Protein AF-A0A7C1U153-F1 (afdb_monomer)

Solvent-accessible surface area (backbone atoms only — not comparable to full-atom values): 8195 Å² total; per-residue (Å²): 110,69,76,60,52,73,73,44,54,73,38,51,40,50,39,21,52,54,48,23,50,50,40,73,65,70,60,62,90,75,70,85,56,104,52,60,76,71,58,38,55,53,54,46,18,58,46,43,20,58,25,22,72,72,34,88,41,57,64,52,23,51,57,44,38,35,61,76,68,68,50,75,83,73,58,75,91,45,50,67,63,52,55,54,60,59,65,49,75,62,40,65,56,20,32,48,45,30,39,74,40,20,63,60,37,46,51,53,14,48,54,56,50,56,69,72,46,77,79,72,72,85,76,80,83,75,85,83,79,88,73,87,71,89,76,91,90,134

Radius of gyration: 20.56 Å; Cα contacts (8 Å, |Δi|>4): 109; chains: 1; bounding box: 73×26×50 Å

pLDDT: mean 81.76, std 20.14, range [37.75, 98.5]

Structure (mmCIF, N/CA/C/O backbone):
data_AF-A0A7C1U153-F1
#
_entry.id   AF-A0A7C1U153-F1
#
loop_
_atom_site.group_PDB
_atom_site.id
_atom_site.type_symbol
_atom_site.label_atom_id
_atom_site.label_alt_id
_atom_site.label_comp_id
_atom_site.label_asym_id
_atom_site.label_entity_id
_atom_site.label_seq_id
_atom_site.pdbx_PDB_ins_code
_atom_site.Cartn_x
_atom_site.Cartn_y
_atom_site.Cartn_z
_atom_site.occupancy
_atom_site.B_iso_or_equiv
_atom_site.auth_seq_id
_atom_site.auth_comp_id
_atom_site.auth_asym_id
_atom_site.auth_atom_id
_atom_site.pdbx_PDB_model_num
ATOM 1 N N . MET A 1 1 ? 12.575 -9.750 9.333 1.00 59.06 1 MET A N 1
ATOM 2 C CA . MET A 1 1 ? 11.586 -8.772 8.823 1.00 59.06 1 MET A CA 1
ATOM 3 C C . MET A 1 1 ? 10.148 -9.135 9.152 1.00 59.06 1 MET A C 1
ATOM 5 O O . MET A 1 1 ? 9.380 -8.208 9.353 1.00 59.06 1 MET A O 1
ATOM 9 N N . GLN A 1 2 ? 9.803 -10.423 9.286 1.00 60.19 2 GLN A N 1
ATOM 10 C CA . GLN A 1 2 ? 8.525 -10.848 9.877 1.00 60.19 2 GLN A CA 1
ATOM 11 C C . GLN A 1 2 ? 8.247 -10.112 11.207 1.00 60.19 2 GLN A C 1
ATOM 13 O O . GLN A 1 2 ? 7.248 -9.415 11.311 1.00 60.19 2 GLN A O 1
ATOM 18 N N . ASN A 1 3 ? 9.259 -10.059 12.086 1.00 68.81 3 ASN A N 1
ATOM 19 C CA . ASN A 1 3 ? 9.224 -9.344 13.371 1.00 68.81 3 ASN A CA 1
ATOM 20 C C . ASN A 1 3 ? 8.825 -7.855 13.305 1.00 68.81 3 ASN A C 1
ATOM 22 O O . ASN A 1 3 ? 8.431 -7.307 14.323 1.00 68.81 3 ASN A O 1
ATOM 26 N N . LEU A 1 4 ? 8.967 -7.172 12.158 1.00 76.31 4 LEU A N 1
ATOM 27 C CA . LEU A 1 4 ? 8.540 -5.771 12.025 1.00 76.31 4 LEU A CA 1
ATOM 28 C C . LEU A 1 4 ? 7.035 -5.685 11.747 1.00 76.31 4 LEU A C 1
ATOM 30 O O . LEU A 1 4 ? 6.359 -4.852 12.339 1.00 76.31 4 LEU A O 1
ATOM 34 N N . LEU A 1 5 ? 6.502 -6.559 10.888 1.00 80.88 5 LEU A N 1
ATOM 35 C CA . LEU A 1 5 ? 5.062 -6.622 10.615 1.00 80.88 5 LEU A CA 1
ATOM 36 C C . LEU A 1 5 ? 4.268 -7.023 11.859 1.00 80.88 5 LEU A C 1
ATOM 38 O O . LEU A 1 5 ? 3.179 -6.499 12.068 1.00 80.88 5 LEU A O 1
ATOM 42 N N . ASP A 1 6 ? 4.842 -7.881 12.703 1.00 84.56 6 ASP A N 1
ATOM 43 C CA . ASP A 1 6 ? 4.197 -8.370 13.926 1.00 84.56 6 ASP A CA 1
ATOM 44 C C . ASP A 1 6 ? 3.985 -7.260 14.977 1.00 84.56 6 ASP A C 1
ATOM 46 O O . ASP A 1 6 ? 3.146 -7.394 15.863 1.00 84.56 6 ASP A O 1
ATOM 50 N N . THR A 1 7 ? 4.705 -6.136 14.860 1.00 88.31 7 THR A N 1
ATOM 51 C CA . THR A 1 7 ? 4.517 -4.945 15.716 1.00 88.31 7 THR A CA 1
ATOM 52 C C . THR A 1 7 ? 3.437 -3.986 15.215 1.00 88.31 7 THR A C 1
ATOM 54 O O . THR A 1 7 ? 3.077 -3.044 15.920 1.00 88.31 7 THR A O 1
ATOM 57 N N . LEU A 1 8 ? 2.923 -4.199 14.001 1.00 91.69 8 LEU A N 1
ATOM 58 C CA . LEU A 1 8 ? 1.921 -3.338 13.381 1.00 91.69 8 LEU A CA 1
ATOM 59 C C . LEU A 1 8 ? 0.509 -3.842 13.674 1.00 91.69 8 LEU A C 1
ATOM 61 O O . LEU A 1 8 ? 0.259 -5.045 13.750 1.00 91.69 8 LEU A O 1
ATOM 65 N N . THR A 1 9 ? -0.443 -2.916 13.752 1.00 94.19 9 THR A N 1
ATOM 66 C CA . THR A 1 9 ? -1.869 -3.264 13.833 1.00 94.19 9 THR A CA 1
ATOM 67 C C . THR A 1 9 ? -2.350 -3.922 12.528 1.00 94.19 9 THR A C 1
ATOM 69 O O . THR A 1 9 ? -1.764 -3.670 11.470 1.00 94.19 9 THR A O 1
ATOM 72 N N . PRO A 1 10 ? -3.430 -4.728 12.535 1.00 94.62 10 PRO A N 1
ATOM 73 C CA . PRO A 1 10 ? -3.924 -5.377 11.314 1.00 94.62 10 PRO A CA 1
ATOM 74 C C . PRO A 1 10 ? -4.199 -4.413 10.136 1.00 94.62 10 PRO A C 1
ATOM 76 O O . PRO A 1 10 ? -3.802 -4.732 9.007 1.00 94.62 10 PRO A O 1
ATOM 79 N N . PRO A 1 11 ? -4.759 -3.201 10.348 1.00 95.31 11 PRO A N 1
ATOM 80 C CA . PRO A 1 11 ? -4.917 -2.226 9.269 1.00 95.31 11 PRO A CA 1
ATOM 81 C C . PRO A 1 11 ? -3.584 -1.733 8.694 1.00 95.31 11 PRO A C 1
ATOM 83 O O . PRO A 1 11 ? -3.434 -1.617 7.478 1.00 95.31 11 PRO A O 1
ATOM 86 N N . GLN A 1 12 ? -2.581 -1.512 9.550 1.00 96.25 12 GLN A N 1
ATOM 87 C CA . GLN A 1 12 ? -1.230 -1.137 9.123 1.00 96.25 12 GLN A CA 1
ATOM 88 C C . GLN A 1 12 ? -0.551 -2.262 8.342 1.00 96.25 12 GLN A C 1
ATOM 90 O O . GLN A 1 12 ? 0.061 -2.001 7.307 1.00 96.25 12 GLN A O 1
ATOM 95 N N . GLN A 1 13 ? -0.691 -3.513 8.784 1.00 96.12 13 GLN A N 1
ATOM 96 C CA . GLN A 1 13 ? -0.165 -4.664 8.050 1.00 96.12 13 GLN A CA 1
ATOM 97 C C . GLN A 1 13 ? -0.793 -4.765 6.657 1.00 96.12 13 GLN A C 1
ATOM 99 O O . GLN A 1 13 ? -0.076 -4.953 5.674 1.00 96.12 13 GLN A O 1
ATOM 104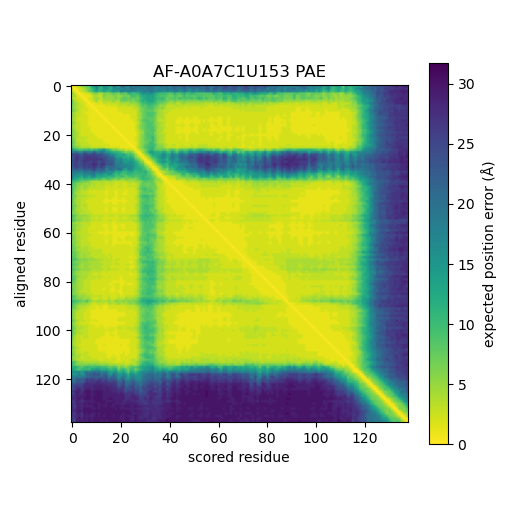 N N . THR A 1 14 ? -2.111 -4.588 6.555 1.00 96.56 14 THR A N 1
ATOM 105 C CA . THR A 1 14 ? -2.832 -4.599 5.274 1.00 96.56 14 THR A CA 1
ATOM 106 C C . THR A 1 14 ? -2.366 -3.462 4.367 1.00 96.56 14 THR A C 1
ATOM 108 O O . THR A 1 14 ? -2.028 -3.706 3.209 1.00 96.56 14 THR A O 1
ATOM 111 N N . ALA A 1 15 ? -2.260 -2.240 4.896 1.00 97.56 15 ALA A N 1
ATOM 112 C CA . ALA A 1 15 ? -1.745 -1.083 4.167 1.00 97.56 15 ALA A CA 1
ATOM 113 C C . ALA A 1 15 ? -0.331 -1.342 3.616 1.00 97.56 15 ALA A C 1
ATOM 115 O O . ALA A 1 15 ? -0.073 -1.134 2.428 1.00 97.56 15 ALA A O 1
ATOM 116 N N . VAL A 1 16 ? 0.572 -1.877 4.446 1.00 97.06 16 VAL A N 1
ATOM 117 C CA . VAL A 1 16 ? 1.931 -2.257 4.032 1.00 97.06 16 VAL A CA 1
ATOM 118 C C . VAL A 1 16 ? 1.905 -3.325 2.941 1.00 97.06 16 VAL A C 1
ATOM 120 O O . VAL A 1 16 ? 2.571 -3.156 1.920 1.00 97.06 16 VAL A O 1
ATOM 123 N N . ARG A 1 17 ? 1.129 -4.403 3.113 1.00 96.19 17 ARG A N 1
ATOM 124 C CA . ARG A 1 17 ? 1.029 -5.494 2.127 1.00 96.19 17 ARG A CA 1
ATOM 125 C C . ARG A 1 17 ? 0.474 -5.013 0.790 1.00 96.19 17 ARG A C 1
ATOM 127 O O . ARG A 1 17 ? 0.913 -5.488 -0.254 1.00 96.19 17 ARG A O 1
ATOM 134 N N . LEU A 1 18 ? -0.442 -4.052 0.807 1.00 96.88 18 LEU A N 1
ATOM 135 C CA . LEU A 1 18 ? -1.045 -3.499 -0.397 1.00 96.88 18 LEU A CA 1
ATOM 136 C C . LEU A 1 18 ? -0.061 -2.640 -1.202 1.00 96.88 18 LEU A C 1
ATOM 138 O O . LEU A 1 18 ? 0.045 -2.774 -2.426 1.00 96.88 18 LEU A O 1
ATOM 142 N N . ILE A 1 19 ? 0.734 -1.814 -0.520 1.00 96.75 19 ILE A N 1
ATOM 143 C CA . ILE A 1 19 ? 1.809 -1.065 -1.178 1.00 96.75 19 ILE A CA 1
ATOM 144 C C . ILE A 1 19 ? 2.942 -1.996 -1.611 1.00 96.75 19 ILE A C 1
ATOM 146 O O . ILE A 1 19 ? 3.471 -1.838 -2.710 1.00 96.75 19 ILE A O 1
ATOM 150 N N . GLN A 1 20 ? 3.279 -3.009 -0.811 1.00 94.75 20 GLN A N 1
ATOM 151 C CA . GLN A 1 20 ? 4.261 -4.020 -1.193 1.00 94.75 20 GLN A CA 1
ATOM 152 C C . GLN A 1 20 ? 3.829 -4.728 -2.479 1.00 94.75 20 GLN A C 1
ATOM 154 O O . GLN A 1 20 ? 4.618 -4.810 -3.412 1.00 94.75 20 GLN A O 1
ATOM 159 N N . LEU A 1 21 ? 2.571 -5.163 -2.568 1.00 94.50 21 LEU A N 1
ATOM 160 C CA . LEU A 1 21 ? 2.032 -5.807 -3.763 1.00 94.50 21 LEU A CA 1
ATOM 161 C C . LEU A 1 21 ? 2.078 -4.884 -4.987 1.00 94.50 21 LEU A C 1
ATOM 163 O O . LEU A 1 21 ? 2.396 -5.334 -6.084 1.00 94.50 21 LEU A O 1
ATOM 167 N N . SER A 1 22 ? 1.826 -3.585 -4.802 1.00 93.75 22 SER A N 1
ATOM 168 C CA . SER A 1 22 ? 1.986 -2.588 -5.871 1.00 93.75 22 SER A CA 1
ATOM 169 C C . SER A 1 22 ? 3.433 -2.531 -6.377 1.00 93.75 22 SER A C 1
ATOM 171 O O . SER A 1 22 ? 3.678 -2.468 -7.582 1.00 93.75 22 SER A O 1
ATOM 173 N N . LEU A 1 23 ? 4.411 -2.587 -5.467 1.00 91.50 23 LEU A N 1
ATOM 174 C CA . LEU A 1 23 ? 5.828 -2.645 -5.827 1.00 91.50 23 LEU A CA 1
ATOM 175 C C . LEU A 1 23 ? 6.189 -3.982 -6.486 1.00 91.50 23 LEU A C 1
ATOM 177 O O . LEU A 1 23 ? 6.908 -3.980 -7.479 1.00 91.50 23 LEU A O 1
ATOM 181 N N . ASP A 1 24 ? 5.659 -5.104 -6.004 1.00 90.38 24 ASP A N 1
ATOM 182 C CA . ASP A 1 24 ? 5.849 -6.419 -6.627 1.00 90.38 24 ASP A CA 1
ATOM 183 C C . ASP A 1 24 ? 5.346 -6.420 -8.081 1.00 90.38 24 ASP A C 1
ATOM 185 O O . ASP A 1 24 ? 6.016 -6.957 -8.961 1.00 90.38 24 ASP A O 1
ATOM 189 N N . CYS A 1 25 ? 4.210 -5.767 -8.351 1.00 89.25 25 CYS A N 1
ATOM 190 C CA . CYS A 1 25 ? 3.618 -5.688 -9.688 1.00 89.25 25 CYS A CA 1
ATOM 191 C C . CYS A 1 25 ? 4.385 -4.763 -10.645 1.00 89.25 25 CYS A C 1
ATOM 193 O O . CYS A 1 25 ? 4.492 -5.068 -11.831 1.00 89.25 25 CYS A O 1
ATOM 195 N N . PHE A 1 26 ? 4.869 -3.611 -10.162 1.00 86.81 26 PHE A N 1
ATOM 196 C CA . PHE A 1 26 ? 5.267 -2.493 -11.037 1.00 86.81 26 PHE A CA 1
ATOM 197 C C . PHE A 1 26 ? 6.690 -1.964 -10.807 1.00 86.81 26 PHE A C 1
ATOM 199 O O . PHE A 1 26 ? 7.122 -1.016 -11.469 1.00 86.81 26 PHE A O 1
ATOM 206 N N . ASN A 1 27 ? 7.438 -2.545 -9.869 1.00 79.62 27 ASN A N 1
ATOM 207 C CA . ASN A 1 27 ? 8.832 -2.199 -9.594 1.00 79.62 27 ASN A CA 1
ATOM 208 C C . ASN A 1 27 ? 9.792 -3.259 -10.164 1.00 79.62 27 ASN A C 1
ATOM 210 O O . ASN A 1 27 ? 10.610 -3.853 -9.446 1.00 79.62 27 ASN A O 1
ATOM 214 N N . SER A 1 28 ? 9.680 -3.501 -11.475 1.00 60.59 28 SER A N 1
ATOM 215 C CA . SER A 1 28 ? 10.677 -4.246 -12.244 1.00 60.59 28 SER A CA 1
ATOM 216 C C . SER A 1 28 ? 11.985 -3.450 -12.328 1.00 60.59 28 SER A C 1
ATOM 218 O O . SER A 1 28 ? 11.999 -2.221 -12.276 1.00 60.59 28 SER A O 1
ATOM 220 N N . VAL A 1 29 ? 13.097 -4.184 -12.365 1.00 49.72 29 VAL A N 1
ATOM 221 C CA . VAL A 1 29 ? 14.477 -3.722 -12.120 1.00 49.72 29 VAL A CA 1
ATOM 222 C C . VAL A 1 29 ? 14.954 -2.664 -13.129 1.00 49.72 29 VAL A C 1
ATOM 224 O O . VAL A 1 29 ? 15.852 -1.885 -12.816 1.00 49.72 29 VAL A O 1
ATOM 227 N N . ASP A 1 30 ? 14.288 -2.557 -14.276 1.00 42.72 30 ASP A N 1
ATOM 228 C CA . ASP A 1 30 ? 14.563 -1.543 -15.286 1.00 42.72 30 ASP A CA 1
ATOM 229 C C . ASP A 1 30 ? 13.802 -0.257 -14.963 1.00 42.72 30 ASP A C 1
ATOM 231 O O . ASP A 1 30 ? 12.674 -0.021 -15.394 1.00 42.72 30 ASP A O 1
ATOM 235 N N . GLY A 1 31 ? 14.437 0.586 -14.148 1.00 43.59 31 GLY A N 1
ATOM 236 C CA . GLY A 1 31 ? 14.009 1.948 -13.829 1.00 43.59 31 GLY A CA 1
ATOM 237 C C . GLY A 1 31 ? 14.080 2.906 -15.022 1.00 43.59 31 GLY A C 1
ATOM 238 O O . GLY A 1 31 ? 14.617 4.002 -14.894 1.00 43.59 31 GLY A O 1
ATOM 239 N N . THR A 1 32 ? 13.538 2.525 -16.175 1.00 37.75 32 THR A N 1
ATOM 240 C CA . THR A 1 32 ? 13.383 3.392 -17.345 1.00 37.75 32 THR A CA 1
ATOM 241 C C . THR A 1 32 ? 12.042 4.123 -17.251 1.00 37.75 32 THR A C 1
ATOM 243 O O . THR A 1 32 ? 11.058 3.827 -17.920 1.00 37.75 32 THR A O 1
ATOM 246 N N . GLY A 1 33 ? 11.988 5.100 -16.347 1.00 48.66 33 GLY A N 1
ATOM 247 C CA . GLY A 1 33 ? 10.863 6.019 -16.191 1.00 48.66 33 GLY A CA 1
ATOM 248 C C . GLY A 1 33 ? 11.296 7.301 -15.480 1.00 48.66 33 GLY A C 1
ATOM 249 O O . GLY A 1 33 ? 12.319 7.310 -14.804 1.00 48.66 33 GLY A O 1
ATOM 250 N N . LEU A 1 34 ? 10.498 8.370 -15.607 1.00 43.38 34 LEU A N 1
ATOM 251 C CA . LEU A 1 34 ? 10.748 9.748 -15.125 1.00 43.38 34 LEU A CA 1
ATOM 252 C C . LEU A 1 34 ? 11.127 9.915 -13.632 1.00 43.38 34 LEU A C 1
ATOM 254 O O . LEU A 1 34 ? 11.372 11.035 -13.192 1.00 43.38 34 LEU A O 1
ATOM 258 N N . PHE A 1 35 ? 11.162 8.843 -12.840 1.00 50.47 35 PHE A N 1
ATOM 259 C CA . PHE A 1 35 ? 11.420 8.880 -11.404 1.00 50.47 35 PHE A CA 1
ATOM 260 C C . PHE A 1 35 ? 12.461 7.821 -11.025 1.00 50.47 35 PHE A C 1
ATOM 262 O O . PHE A 1 35 ? 12.129 6.656 -10.799 1.00 50.47 35 PHE A O 1
ATOM 269 N N . THR A 1 36 ? 13.726 8.233 -10.944 1.00 56.09 36 THR A N 1
ATOM 270 C CA . THR A 1 36 ? 14.834 7.413 -10.438 1.00 56.09 36 THR A CA 1
ATOM 271 C C . THR A 1 36 ? 15.090 7.706 -8.954 1.00 56.09 36 THR A C 1
ATOM 273 O O . THR A 1 36 ? 14.728 8.760 -8.426 1.00 56.09 36 THR A O 1
ATOM 276 N N . GLY A 1 37 ? 15.684 6.744 -8.242 1.00 65.94 37 GLY A N 1
ATOM 277 C CA . GLY A 1 37 ? 16.125 6.931 -6.856 1.00 65.94 37 GLY A CA 1
ATOM 278 C C . GLY A 1 37 ? 15.005 7.202 -5.838 1.00 65.94 37 GLY A C 1
ATOM 279 O O . GLY A 1 37 ? 13.920 6.619 -5.892 1.00 65.94 37 GLY A O 1
AT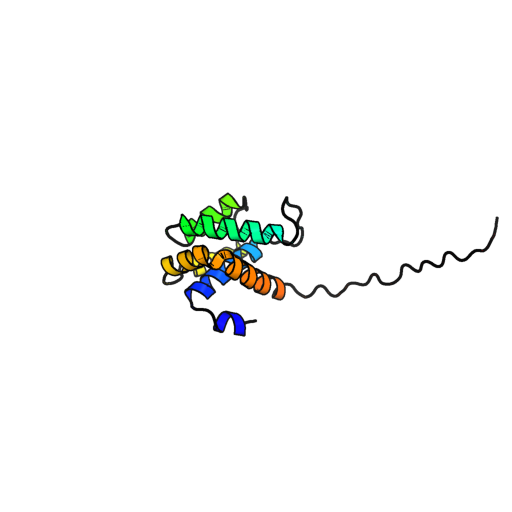OM 280 N N . MET A 1 38 ? 15.299 8.056 -4.852 1.00 65.94 38 MET A N 1
ATOM 281 C CA . MET A 1 38 ? 14.433 8.328 -3.693 1.00 65.94 38 MET A CA 1
ATOM 282 C C . MET A 1 38 ? 13.153 9.097 -4.058 1.00 65.94 38 MET A C 1
ATOM 284 O O . MET A 1 38 ? 12.103 8.872 -3.452 1.00 65.94 38 MET A O 1
ATOM 288 N N . THR A 1 39 ? 13.207 9.914 -5.109 1.00 76.50 39 THR A N 1
ATOM 289 C CA . THR A 1 39 ? 12.085 10.720 -5.610 1.00 76.50 39 THR A CA 1
ATOM 290 C C . THR A 1 39 ? 10.888 9.857 -6.017 1.00 76.50 39 THR A C 1
ATOM 292 O O . THR A 1 39 ? 9.741 10.245 -5.805 1.00 76.50 39 THR A O 1
ATOM 295 N N . ARG A 1 40 ? 11.121 8.634 -6.520 1.00 82.25 40 ARG A N 1
ATOM 296 C CA . ARG A 1 40 ? 10.047 7.692 -6.885 1.00 82.25 40 ARG A CA 1
ATOM 297 C C . ARG A 1 40 ? 9.163 7.321 -5.696 1.00 82.25 40 ARG A C 1
ATOM 299 O O . ARG A 1 40 ? 7.946 7.240 -5.839 1.00 82.25 40 ARG A O 1
ATOM 306 N N . TYR A 1 41 ? 9.769 7.104 -4.531 1.00 87.69 41 TYR A N 1
ATOM 307 C CA . TYR A 1 41 ? 9.047 6.690 -3.329 1.00 87.69 41 TYR A CA 1
ATOM 308 C C . TYR A 1 41 ? 8.336 7.864 -2.655 1.00 87.69 41 TYR A C 1
ATOM 310 O O . TYR A 1 41 ? 7.246 7.675 -2.127 1.00 87.69 41 TYR A O 1
ATOM 318 N N . GLN A 1 42 ? 8.887 9.078 -2.747 1.00 88.38 42 GLN A N 1
ATOM 319 C CA . GLN A 1 42 ? 8.200 10.298 -2.306 1.00 88.38 42 GLN A CA 1
ATOM 320 C C . GLN A 1 42 ? 6.950 10.573 -3.152 1.00 88.38 42 GLN A C 1
ATOM 322 O O . GLN A 1 42 ? 5.874 10.814 -2.611 1.00 88.38 42 GLN A O 1
ATOM 327 N N . VAL A 1 43 ? 7.062 10.456 -4.481 1.00 90.38 43 VAL A N 1
ATOM 328 C CA . VAL A 1 43 ? 5.913 10.586 -5.392 1.00 90.38 43 VAL A CA 1
ATOM 329 C C . VAL A 1 43 ? 4.876 9.495 -5.131 1.00 90.38 43 VAL A C 1
ATOM 331 O O . VAL A 1 43 ? 3.678 9.779 -5.129 1.00 90.38 43 VAL A O 1
ATOM 334 N N . LEU A 1 44 ? 5.317 8.254 -4.898 1.00 92.88 44 LEU A N 1
ATOM 335 C CA . LEU A 1 44 ? 4.418 7.163 -4.532 1.00 92.88 44 LEU A CA 1
ATOM 336 C C . LEU A 1 44 ? 3.680 7.475 -3.226 1.00 92.88 44 LEU A C 1
ATOM 338 O O . LEU A 1 44 ? 2.462 7.364 -3.209 1.00 92.88 44 LEU A O 1
ATOM 342 N N . ALA A 1 45 ? 4.380 7.918 -2.179 1.00 95.50 45 ALA A N 1
ATOM 343 C CA . ALA A 1 45 ? 3.766 8.268 -0.899 1.00 95.50 45 ALA A CA 1
ATOM 344 C C . ALA A 1 45 ? 2.704 9.367 -1.049 1.00 95.50 45 ALA A C 1
ATOM 346 O O . ALA A 1 45 ? 1.569 9.162 -0.630 1.00 95.50 45 ALA A O 1
ATOM 347 N N . GLY A 1 46 ? 3.012 10.467 -1.745 1.00 95.75 46 GLY A N 1
ATOM 348 C CA . GLY A 1 46 ? 2.029 11.535 -1.968 1.00 95.75 46 GLY A CA 1
ATOM 349 C C . GLY A 1 46 ? 0.812 11.081 -2.787 1.00 95.75 46 GLY A C 1
ATOM 350 O O . GLY A 1 46 ? -0.311 11.521 -2.552 1.00 95.75 46 GLY A O 1
ATOM 351 N N . ARG A 1 47 ? 0.998 10.160 -3.742 1.00 95.62 47 ARG A N 1
ATOM 352 C CA . ARG A 1 47 ? -0.119 9.588 -4.514 1.00 95.62 47 ARG A CA 1
ATOM 353 C C . ARG A 1 47 ? -0.939 8.593 -3.701 1.00 95.62 47 ARG A C 1
ATOM 355 O O . ARG A 1 47 ? -2.151 8.561 -3.882 1.00 95.62 47 ARG A O 1
ATOM 362 N N . VAL A 1 48 ? -0.301 7.808 -2.835 1.00 97.56 48 VAL A N 1
ATOM 363 C CA . VAL A 1 48 ? -0.975 6.910 -1.890 1.00 97.56 48 VAL A CA 1
ATOM 364 C C . VAL A 1 48 ? -1.864 7.722 -0.961 1.00 97.56 48 VAL A C 1
ATOM 366 O O . VAL A 1 48 ? -3.059 7.459 -0.917 1.00 97.56 48 VAL A O 1
ATOM 369 N N . GLU A 1 49 ? -1.324 8.757 -0.323 1.00 98.06 49 GLU A N 1
ATOM 370 C CA . GLU A 1 49 ? -2.091 9.652 0.545 1.00 98.06 49 GLU A CA 1
ATOM 371 C C . GLU A 1 49 ? -3.321 10.216 -0.182 1.00 98.06 49 GLU A C 1
ATOM 373 O O . GLU A 1 49 ? -4.458 10.015 0.246 1.00 98.06 49 GLU A O 1
ATOM 378 N N . LEU A 1 50 ? -3.114 10.834 -1.350 1.00 97.50 50 LEU A N 1
ATOM 379 C CA . LEU A 1 50 ? -4.195 11.452 -2.117 1.00 97.50 50 LEU A CA 1
ATOM 380 C C . LEU A 1 50 ? -5.265 10.445 -2.560 1.00 97.50 50 LEU A C 1
ATOM 382 O O . LEU A 1 50 ? -6.456 10.751 -2.506 1.00 97.50 50 LEU A O 1
ATOM 386 N N . CYS A 1 51 ? -4.866 9.255 -3.014 1.00 98.06 51 CYS A N 1
ATOM 387 C CA . CYS A 1 51 ? -5.823 8.226 -3.425 1.00 98.06 51 CYS A CA 1
ATOM 3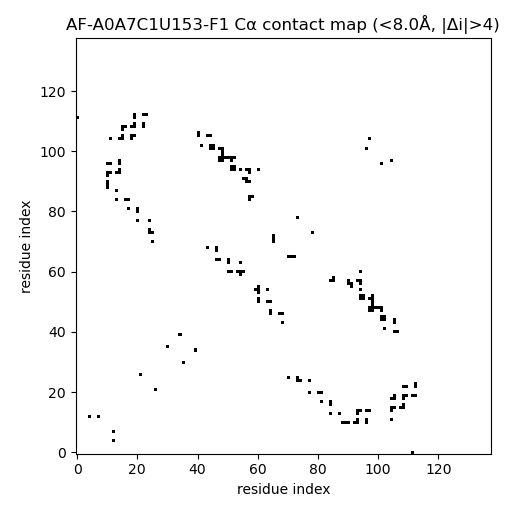88 C C . CYS A 1 51 ? -6.590 7.663 -2.225 1.00 98.06 51 CYS A C 1
ATOM 390 O O . CYS A 1 51 ? -7.774 7.370 -2.358 1.00 98.06 51 CYS A O 1
ATOM 392 N N . ALA A 1 52 ? -5.936 7.522 -1.070 1.00 98.00 52 ALA A N 1
ATOM 393 C CA . ALA A 1 52 ? -6.543 6.988 0.143 1.00 98.00 52 ALA A CA 1
ATOM 394 C C . ALA A 1 52 ? -7.604 7.930 0.713 1.00 98.00 52 ALA A C 1
ATOM 396 O O . ALA A 1 52 ? -8.689 7.474 1.056 1.00 98.00 52 ALA A O 1
ATOM 397 N N . VAL A 1 53 ? -7.340 9.241 0.716 1.00 97.69 53 VAL A N 1
ATOM 398 C CA . VAL A 1 53 ? -8.314 10.264 1.140 1.00 97.69 53 VAL A CA 1
ATOM 399 C C . VAL A 1 53 ? -9.585 10.249 0.280 1.00 97.69 53 VAL A C 1
ATOM 401 O O . VAL A 1 53 ? -10.667 10.564 0.766 1.00 97.69 53 VAL A O 1
ATOM 404 N N . GLN A 1 54 ? -9.467 9.905 -1.005 1.00 96.00 54 GLN A N 1
ATOM 405 C CA . GLN A 1 54 ? -10.572 9.974 -1.970 1.00 96.00 54 GLN A CA 1
ATOM 406 C C . GLN A 1 54 ? -11.351 8.663 -2.121 1.00 96.00 54 GLN A C 1
ATOM 408 O O . GLN A 1 54 ? -12.440 8.664 -2.696 1.00 96.00 54 GLN A O 1
ATOM 413 N N . ALA A 1 55 ? -10.790 7.545 -1.667 1.00 97.75 55 ALA A N 1
ATOM 414 C CA . ALA A 1 55 ? -11.379 6.227 -1.843 1.00 97.75 55 ALA A CA 1
ATOM 415 C C . ALA A 1 55 ? -12.365 5.891 -0.720 1.00 97.75 55 ALA A C 1
ATOM 417 O O . ALA A 1 55 ? -12.164 6.262 0.433 1.00 97.75 55 ALA A O 1
ATOM 418 N N . ARG A 1 56 ? -13.417 5.133 -1.047 1.00 96.44 56 ARG A N 1
ATOM 419 C CA . ARG A 1 56 ? -14.386 4.635 -0.051 1.00 96.44 56 ARG A CA 1
ATOM 420 C C . ARG A 1 56 ? -14.107 3.204 0.396 1.00 96.44 56 ARG A C 1
ATOM 422 O O . ARG A 1 56 ? -14.642 2.757 1.404 1.00 96.44 56 ARG A O 1
ATOM 429 N N . ASN A 1 57 ? -13.305 2.475 -0.371 1.00 97.44 57 ASN A N 1
ATOM 430 C CA . ASN A 1 57 ? -12.901 1.099 -0.103 1.00 97.44 57 ASN A CA 1
ATOM 431 C C . ASN A 1 57 ? -11.559 0.798 -0.791 1.00 97.44 57 ASN A C 1
ATOM 433 O O . ASN A 1 57 ? -11.054 1.592 -1.592 1.00 97.44 57 ASN A O 1
ATOM 437 N N . ILE A 1 58 ? -10.972 -0.354 -0.470 1.00 97.88 58 ILE A N 1
ATOM 438 C CA . ILE A 1 58 ? -9.666 -0.763 -0.996 1.00 97.88 58 ILE A CA 1
ATOM 439 C C . ILE A 1 58 ? -9.669 -0.932 -2.534 1.00 97.88 58 ILE A C 1
ATOM 441 O O . ILE A 1 58 ? -8.724 -0.456 -3.171 1.00 97.88 58 ILE A O 1
ATOM 445 N N . PRO A 1 59 ? -10.696 -1.530 -3.174 1.00 97.75 59 PRO A N 1
ATOM 446 C CA . PRO A 1 59 ? -10.772 -1.589 -4.637 1.00 97.75 59 PRO A CA 1
ATOM 447 C C . PRO A 1 59 ? -10.745 -0.213 -5.322 1.00 97.75 59 PRO A C 1
ATOM 449 O O . PRO A 1 59 ? -10.019 -0.023 -6.302 1.00 97.75 59 PRO A O 1
ATOM 452 N N . GLU A 1 60 ? -11.497 0.766 -4.805 1.00 98.06 60 GLU A N 1
ATOM 453 C CA . GLU A 1 60 ? -11.494 2.141 -5.323 1.00 98.06 60 GLU A CA 1
ATOM 454 C C . GLU A 1 60 ? -10.118 2.795 -5.168 1.00 98.06 60 GLU A C 1
ATOM 456 O O . GLU A 1 60 ? -9.624 3.416 -6.114 1.00 98.06 60 GLU A O 1
ATOM 461 N N . PHE A 1 61 ? -9.476 2.607 -4.010 1.00 98.38 61 PHE A N 1
ATOM 462 C CA . PHE A 1 61 ? -8.110 3.065 -3.765 1.00 98.38 61 PHE A CA 1
ATOM 463 C C . PHE A 1 61 ? -7.135 2.484 -4.790 1.00 98.38 61 PHE A C 1
ATOM 465 O O . PHE A 1 61 ? -6.388 3.227 -5.429 1.00 98.38 61 PHE A O 1
ATOM 472 N N . TRP A 1 62 ? -7.169 1.165 -4.986 1.00 97.38 62 TRP A N 1
ATOM 473 C CA . TRP A 1 62 ? -6.291 0.465 -5.918 1.00 97.38 62 TRP A CA 1
ATOM 474 C C . TRP A 1 62 ? -6.467 0.988 -7.347 1.00 97.38 62 TRP A C 1
ATOM 476 O O . TRP A 1 62 ? -5.496 1.356 -8.009 1.00 97.38 62 TRP A O 1
ATOM 486 N N . ALA A 1 63 ? -7.714 1.123 -7.806 1.00 96.56 63 ALA A N 1
ATOM 487 C CA . ALA A 1 63 ? -8.026 1.663 -9.126 1.00 96.56 63 ALA A CA 1
ATOM 488 C C . ALA A 1 63 ? -7.612 3.140 -9.285 1.00 96.56 63 ALA A C 1
ATOM 490 O O . ALA A 1 63 ? -7.179 3.561 -10.364 1.00 96.56 63 ALA A O 1
ATOM 491 N N . ALA A 1 64 ? -7.745 3.958 -8.237 1.00 97.19 64 ALA A N 1
ATOM 492 C CA . ALA A 1 64 ? -7.268 5.339 -8.237 1.00 97.19 64 ALA A CA 1
ATOM 493 C C . ALA A 1 64 ? -5.738 5.397 -8.337 1.00 97.19 64 ALA A C 1
ATOM 495 O O . ALA A 1 64 ? -5.210 6.129 -9.180 1.00 97.19 64 ALA A O 1
ATOM 496 N N . LEU A 1 65 ? -5.037 4.575 -7.553 1.00 95.69 65 LEU A N 1
ATOM 497 C CA . LEU A 1 65 ? -3.582 4.526 -7.534 1.00 95.69 65 LEU A CA 1
ATOM 498 C C . LEU A 1 65 ? -3.015 4.068 -8.882 1.00 95.69 65 LEU A C 1
ATOM 500 O O . LEU A 1 65 ? -2.136 4.745 -9.415 1.00 95.69 65 LEU A O 1
ATOM 504 N N . LEU A 1 66 ? -3.563 3.004 -9.484 1.00 93.50 66 LEU A N 1
ATOM 505 C CA . LEU A 1 66 ? -3.181 2.547 -10.829 1.00 93.50 66 LEU A CA 1
ATOM 506 C C . LEU A 1 66 ? -3.265 3.688 -11.853 1.00 93.50 66 LEU A C 1
ATOM 508 O O . LEU A 1 66 ? -2.302 3.958 -12.575 1.00 93.50 66 LEU A O 1
ATOM 512 N N . ARG A 1 67 ? -4.389 4.418 -11.870 1.00 93.25 67 ARG A N 1
ATOM 513 C CA . ARG A 1 67 ? -4.605 5.547 -12.789 1.00 93.25 67 ARG A CA 1
ATOM 514 C C . ARG A 1 67 ? -3.640 6.700 -12.529 1.00 93.25 67 ARG A C 1
ATOM 516 O O . ARG A 1 67 ? -3.041 7.214 -13.472 1.00 93.25 67 ARG A O 1
ATOM 523 N N . LYS A 1 68 ? -3.453 7.100 -11.267 1.00 91.75 68 LYS A N 1
ATOM 524 C CA . LYS A 1 68 ? -2.533 8.191 -10.893 1.00 91.75 68 LYS A CA 1
ATOM 525 C C . LYS A 1 68 ? -1.079 7.844 -11.188 1.00 91.75 68 LYS A C 1
ATOM 527 O O . LYS A 1 68 ? -0.314 8.720 -11.587 1.00 91.75 68 LYS A O 1
ATOM 532 N N . MET A 1 69 ? -0.707 6.579 -11.023 1.00 90.31 69 MET A N 1
ATOM 533 C CA . MET A 1 69 ? 0.623 6.081 -11.355 1.00 90.31 69 MET A CA 1
ATOM 534 C C . MET A 1 69 ? 0.829 5.826 -12.846 1.00 90.31 69 MET A C 1
ATOM 536 O O . MET A 1 69 ? 1.978 5.720 -13.269 1.00 90.31 69 MET A O 1
ATOM 540 N N . ARG A 1 70 ? -0.252 5.797 -13.639 1.00 89.19 70 ARG A N 1
ATOM 541 C CA . ARG A 1 70 ? -0.255 5.342 -15.038 1.00 89.19 70 ARG A CA 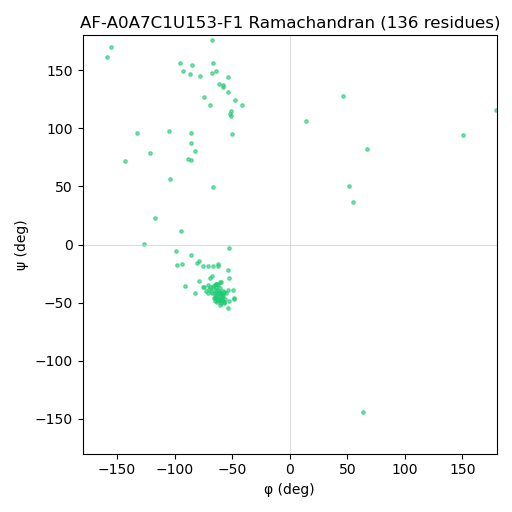1
ATOM 542 C C . ARG A 1 70 ? 0.317 3.928 -15.166 1.00 89.19 70 ARG A C 1
ATOM 544 O O . ARG A 1 70 ? 1.030 3.625 -16.119 1.00 89.19 70 ARG A O 1
ATOM 551 N N . TRP A 1 71 ? 0.035 3.086 -14.176 1.00 89.94 71 TRP A N 1
ATOM 552 C CA . TRP A 1 71 ? 0.437 1.688 -14.200 1.00 89.94 71 TRP A CA 1
ATOM 553 C C . TRP A 1 71 ? -0.493 0.879 -15.107 1.00 89.94 71 TRP A C 1
ATOM 555 O O . TRP A 1 71 ? -1.688 1.183 -15.178 1.00 89.94 71 TRP A O 1
ATOM 565 N N . PRO A 1 72 ? 0.041 -0.132 -15.816 1.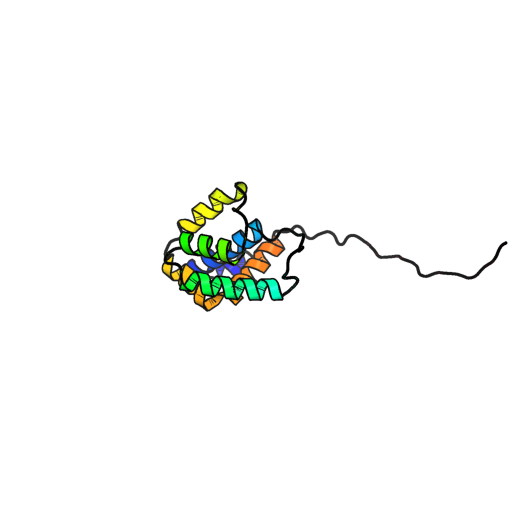00 89.31 72 PRO A N 1
ATOM 566 C CA . PRO A 1 72 ? -0.784 -1.059 -16.572 1.00 89.31 72 PRO A CA 1
ATOM 567 C C . PRO A 1 72 ? -1.619 -1.930 -15.624 1.00 89.31 72 PRO A C 1
ATOM 569 O O . PRO A 1 72 ? -1.489 -1.867 -14.399 1.00 89.31 72 PRO A O 1
ATOM 572 N N . VAL A 1 73 ? -2.477 -2.769 -16.200 1.00 89.00 73 VAL A N 1
ATOM 573 C CA . VAL A 1 73 ? -3.212 -3.778 -15.430 1.00 89.00 73 VAL A CA 1
ATOM 574 C C . VAL A 1 73 ? -2.207 -4.693 -14.708 1.00 89.00 73 VAL A C 1
ATOM 576 O O . VAL A 1 73 ? -1.212 -5.085 -15.327 1.00 89.00 73 VAL A O 1
ATOM 579 N N . PRO A 1 74 ? -2.427 -5.020 -13.418 1.00 90.06 74 PRO A N 1
ATOM 580 C CA . PRO A 1 74 ? -1.568 -5.947 -12.691 1.00 90.06 74 PRO A CA 1
ATOM 581 C C . PRO A 1 74 ? -1.415 -7.291 -13.426 1.00 90.06 74 PRO A C 1
ATOM 583 O O . PRO A 1 74 ? -2.377 -7.768 -14.031 1.00 90.06 74 PRO A O 1
ATOM 586 N N . PRO A 1 75 ? -0.237 -7.934 -13.375 1.00 91.00 75 PRO A N 1
ATOM 587 C CA . PRO A 1 75 ? -0.067 -9.271 -13.932 1.00 91.00 75 PRO A CA 1
ATOM 588 C C . PRO A 1 75 ? -0.975 -10.298 -13.240 1.00 91.00 75 PRO A C 1
ATOM 590 O O . PRO A 1 75 ? -1.037 -10.341 -12.012 1.00 91.00 75 PRO A O 1
ATOM 593 N N . ARG A 1 76 ? -1.582 -11.198 -14.027 1.00 92.25 76 ARG A N 1
ATOM 594 C CA . ARG A 1 76 ? -2.563 -12.20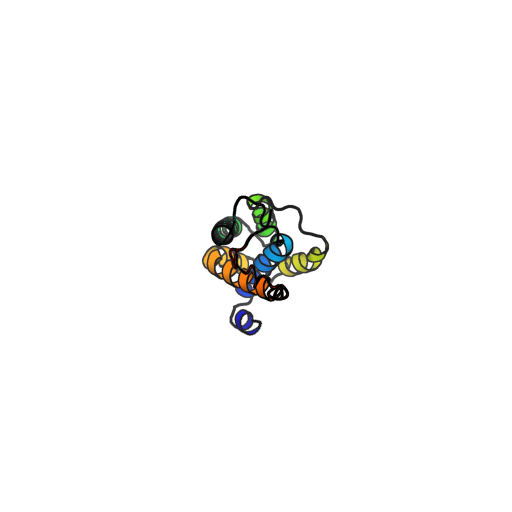7 -13.570 1.00 92.25 76 ARG A CA 1
ATOM 595 C C . ARG A 1 76 ? -2.089 -13.073 -12.395 1.00 92.25 76 ARG A C 1
ATOM 597 O O . ARG A 1 76 ? -2.888 -13.533 -11.589 1.00 92.25 76 ARG A O 1
ATOM 604 N N . GLN A 1 77 ? -0.779 -13.294 -12.272 1.00 92.81 77 GLN A N 1
ATOM 605 C CA . GLN A 1 77 ? -0.191 -14.069 -11.170 1.00 92.81 77 GLN A CA 1
ATOM 606 C C . GLN A 1 77 ? -0.428 -13.450 -9.778 1.00 92.81 77 GLN A C 1
ATOM 608 O O . GLN A 1 77 ? -0.259 -14.135 -8.773 1.00 92.81 77 GLN A O 1
ATOM 613 N N . TYR A 1 78 ? -0.806 -12.170 -9.710 1.00 93.81 78 TYR A N 1
ATOM 614 C CA . TYR A 1 78 ? -1.088 -11.464 -8.462 1.00 93.81 78 TYR A CA 1
ATOM 615 C C . TYR A 1 78 ? -2.584 -11.369 -8.131 1.00 93.81 78 TYR A C 1
ATOM 617 O O . TYR A 1 78 ? -2.910 -10.918 -7.035 1.00 93.81 78 TYR A O 1
ATOM 625 N N . ASP A 1 79 ? -3.488 -11.816 -9.011 1.00 93.62 79 ASP A N 1
ATOM 626 C CA . ASP A 1 79 ? -4.942 -11.632 -8.860 1.00 93.62 79 ASP A CA 1
ATOM 627 C C . ASP A 1 79 ? -5.480 -12.179 -7.533 1.00 93.62 79 ASP A C 1
ATOM 629 O O . ASP A 1 79 ? -6.280 -11.520 -6.871 1.00 93.62 79 ASP A O 1
ATOM 633 N N . SER A 1 80 ? -5.010 -13.354 -7.101 1.00 95.31 80 SER A N 1
ATOM 634 C CA . SER A 1 80 ? -5.429 -13.961 -5.831 1.00 95.31 80 SER A CA 1
ATOM 635 C C . SER A 1 80 ? -5.016 -13.121 -4.620 1.00 95.31 80 SER A C 1
ATOM 637 O O . SER A 1 80 ? -5.834 -12.889 -3.734 1.00 95.31 80 SER A O 1
ATOM 639 N N . ARG A 1 81 ? -3.781 -12.601 -4.608 1.00 95.38 81 ARG A N 1
ATOM 640 C CA . ARG A 1 81 ? -3.275 -11.712 -3.546 1.00 95.38 81 ARG A CA 1
ATOM 641 C C . ARG A 1 81 ? -4.012 -10.372 -3.534 1.00 95.38 81 ARG A C 1
ATOM 643 O O . ARG A 1 81 ? -4.264 -9.825 -2.466 1.00 95.38 81 ARG A O 1
ATOM 650 N N . ILE A 1 82 ? -4.355 -9.839 -4.710 1.00 95.00 82 ILE A N 1
ATOM 651 C CA . ILE A 1 82 ? -5.162 -8.616 -4.825 1.00 95.00 82 ILE A CA 1
ATOM 652 C C . ILE A 1 82 ? -6.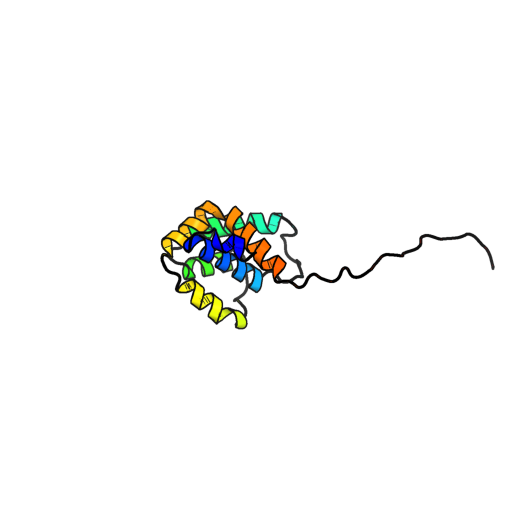553 -8.864 -4.232 1.00 95.00 82 ILE A C 1
ATOM 654 O O . ILE A 1 82 ? -7.006 -8.089 -3.392 1.00 95.00 82 ILE A O 1
ATOM 658 N N . ALA A 1 83 ? -7.207 -9.957 -4.633 1.00 95.50 83 ALA A N 1
ATOM 659 C CA . ALA A 1 83 ? -8.534 -10.314 -4.149 1.00 95.50 83 ALA A CA 1
ATOM 660 C C . ALA A 1 83 ? -8.555 -10.525 -2.628 1.00 95.50 83 ALA A C 1
ATOM 662 O O . ALA A 1 83 ? -9.459 -10.019 -1.973 1.00 95.50 83 ALA A O 1
ATOM 663 N N . GLU A 1 84 ? -7.548 -11.198 -2.064 1.00 95.94 84 GLU A N 1
ATOM 664 C CA . GLU A 1 84 ? -7.397 -11.386 -0.615 1.00 95.94 84 GLU A CA 1
ATOM 665 C C . GLU A 1 84 ? -7.344 -10.042 0.126 1.00 95.94 84 GLU A C 1
ATOM 667 O O . GLU A 1 84 ? -8.106 -9.817 1.063 1.00 95.94 84 GLU A O 1
ATOM 672 N N . LEU A 1 85 ? -6.509 -9.105 -0.333 1.00 95.19 85 LEU A N 1
ATOM 673 C CA . LEU A 1 85 ? -6.390 -7.787 0.299 1.00 95.19 85 LEU A CA 1
ATOM 674 C C . LEU A 1 85 ? -7.656 -6.933 0.153 1.00 95.19 85 LEU A C 1
ATOM 676 O O . LEU A 1 85 ? -7.917 -6.075 0.993 1.00 95.19 85 LEU A O 1
ATOM 680 N N . PHE A 1 86 ? -8.456 -7.153 -0.891 1.00 96.06 86 PHE A N 1
ATOM 681 C CA . PHE A 1 86 ? -9.741 -6.466 -1.060 1.00 96.06 86 PHE A CA 1
ATOM 682 C C . PHE A 1 86 ? -10.804 -6.942 -0.070 1.00 96.06 86 PHE A C 1
ATOM 684 O O . PHE A 1 86 ? -11.784 -6.229 0.136 1.00 96.06 86 PHE A O 1
ATOM 691 N N . GLN A 1 87 ? -10.610 -8.113 0.539 1.00 94.69 87 GLN A N 1
ATOM 692 C CA . GLN A 1 87 ? -11.476 -8.653 1.586 1.00 94.69 87 GLN A CA 1
ATOM 693 C C . GLN A 1 87 ? -10.978 -8.318 2.996 1.00 94.69 87 GLN A C 1
ATOM 695 O O . GLN A 1 87 ? -11.471 -8.896 3.957 1.00 94.69 87 GLN A O 1
ATOM 700 N N . ALA A 1 88 ? -10.006 -7.411 3.141 1.00 92.50 88 ALA A N 1
ATOM 701 C CA . ALA A 1 88 ? -9.520 -7.027 4.458 1.00 92.50 88 ALA A CA 1
ATOM 702 C C . ALA A 1 88 ? -10.652 -6.477 5.338 1.00 92.50 88 ALA A C 1
ATOM 704 O O . ALA A 1 88 ? -11.465 -5.654 4.896 1.00 92.50 88 ALA A O 1
ATOM 705 N N . ASP A 1 89 ? -10.652 -6.906 6.597 1.00 89.94 89 ASP A N 1
ATOM 706 C CA . ASP A 1 89 ? -11.503 -6.338 7.632 1.00 89.94 89 ASP A CA 1
ATOM 707 C C . ASP A 1 89 ? -11.129 -4.870 7.884 1.00 89.94 89 ASP A C 1
ATOM 709 O O . ASP A 1 89 ? -9.975 -4.465 7.726 1.00 89.94 89 ASP A O 1
ATOM 713 N N . ASP A 1 90 ? -12.115 -4.064 8.280 1.00 94.06 90 ASP A N 1
ATOM 714 C CA . ASP A 1 90 ? -11.938 -2.643 8.611 1.00 94.06 90 ASP A CA 1
ATOM 715 C C . ASP A 1 90 ? -11.205 -1.827 7.519 1.00 94.06 90 ASP A C 1
ATOM 717 O O . ASP A 1 90 ? -10.255 -1.073 7.758 1.00 94.06 90 ASP A O 1
ATOM 721 N N . GLN A 1 91 ? -11.675 -1.962 6.273 1.00 96.75 91 GLN A N 1
ATOM 722 C CA . GLN A 1 91 ? -11.184 -1.174 5.136 1.00 96.75 91 GLN A CA 1
ATOM 723 C C . GLN A 1 91 ? -11.123 0.343 5.398 1.00 96.75 91 GLN A C 1
ATOM 725 O O . GLN A 1 91 ? -10.147 0.959 4.960 1.00 96.75 91 GLN A O 1
ATOM 730 N N . PRO A 1 92 ? -12.089 0.977 6.101 1.00 97.38 92 PRO A N 1
ATOM 731 C CA . PRO A 1 92 ? -11.990 2.395 6.435 1.00 97.38 92 PRO A CA 1
ATOM 732 C C . PRO A 1 92 ? -10.726 2.729 7.233 1.00 97.38 92 PRO A C 1
ATOM 734 O O . PRO A 1 92 ? -10.058 3.720 6.931 1.00 97.38 92 PRO A O 1
ATOM 737 N N . GLN A 1 93 ? -10.351 1.894 8.206 1.00 97.88 93 GLN A N 1
ATOM 738 C CA . GLN A 1 93 ? -9.136 2.111 8.981 1.00 97.88 93 GLN A CA 1
ATOM 739 C C . GLN A 1 93 ? -7.869 1.861 8.154 1.00 97.88 93 GLN A C 1
ATOM 741 O O . GLN A 1 93 ? -6.898 2.602 8.307 1.00 97.88 93 GLN A O 1
ATOM 746 N N . VAL A 1 94 ? -7.878 0.897 7.224 1.00 98.12 94 VAL A N 1
ATOM 747 C CA . VAL A 1 94 ? -6.771 0.696 6.265 1.00 98.12 94 VAL A CA 1
ATOM 748 C C . VAL A 1 94 ? -6.554 1.951 5.416 1.00 98.12 94 VAL A C 1
ATOM 750 O O . VAL A 1 94 ? -5.425 2.430 5.291 1.00 98.12 94 VAL A O 1
ATOM 753 N N . LEU A 1 95 ? -7.630 2.515 4.859 1.00 98.50 95 LEU A N 1
ATOM 754 C CA . LEU A 1 95 ? -7.569 3.745 4.067 1.00 98.50 95 LEU A CA 1
ATOM 755 C C . LEU A 1 95 ? -7.113 4.937 4.907 1.00 98.50 95 LEU A C 1
ATOM 757 O O . LEU A 1 95 ? -6.278 5.715 4.454 1.00 98.50 95 LEU A O 1
ATOM 761 N N . ARG A 1 96 ? -7.592 5.050 6.151 1.00 98.12 96 ARG A N 1
ATOM 762 C CA . ARG A 1 96 ? -7.125 6.080 7.082 1.00 98.12 96 ARG A CA 1
ATOM 763 C C . ARG A 1 96 ? -5.621 5.975 7.316 1.00 98.12 96 ARG A C 1
ATOM 765 O O . ARG A 1 96 ? -4.936 6.980 7.193 1.00 98.12 96 ARG A O 1
ATOM 772 N N . THR A 1 97 ? -5.105 4.778 7.589 1.00 97.94 97 THR A N 1
ATOM 773 C CA . THR A 1 97 ? -3.665 4.547 7.757 1.00 97.94 97 THR A CA 1
ATOM 774 C C . THR A 1 97 ? -2.876 4.896 6.495 1.00 97.94 97 THR A C 1
ATOM 776 O O . THR A 1 97 ? -1.821 5.519 6.584 1.00 97.94 97 THR A O 1
ATOM 779 N N . LEU A 1 98 ? -3.379 4.544 5.308 1.00 98.12 98 LEU A N 1
ATOM 780 C CA . LEU A 1 98 ? -2.746 4.931 4.042 1.00 98.12 98 LEU A CA 1
ATOM 781 C C . LEU A 1 98 ? -2.743 6.452 3.833 1.00 98.12 98 LEU A C 1
ATOM 783 O O . LEU A 1 98 ? -1.792 6.972 3.258 1.00 98.12 98 LEU A O 1
ATOM 787 N N . ALA A 1 99 ? -3.773 7.158 4.301 1.00 97.94 99 ALA A N 1
ATOM 788 C CA . ALA A 1 99 ? -3.868 8.611 4.219 1.00 97.94 99 ALA A CA 1
ATOM 789 C C . ALA A 1 99 ? -2.966 9.331 5.236 1.00 97.94 99 ALA A C 1
ATOM 791 O O . ALA A 1 99 ? -2.415 10.375 4.915 1.00 97.94 99 ALA A O 1
ATOM 792 N N . THR A 1 100 ? -2.795 8.800 6.450 1.00 97.62 100 THR A N 1
ATOM 793 C CA . THR A 1 100 ? -2.027 9.480 7.510 1.00 97.62 100 THR A CA 1
ATOM 794 C C . THR A 1 100 ? -0.550 9.108 7.526 1.00 97.62 100 THR A C 1
ATOM 796 O O . THR A 1 100 ? 0.293 9.958 7.796 1.00 97.62 100 THR A O 1
ATOM 799 N N . ASP A 1 101 ? -0.226 7.852 7.212 1.00 97.19 101 ASP A N 1
ATOM 800 C CA . ASP A 1 101 ? 1.107 7.280 7.425 1.00 97.19 101 ASP A CA 1
ATOM 801 C C . ASP A 1 101 ? 1.790 6.875 6.109 1.00 97.19 101 ASP A C 1
ATOM 803 O O . ASP A 1 101 ? 2.690 6.030 6.099 1.00 97.19 101 ASP A O 1
ATOM 807 N N . ALA A 1 102 ? 1.381 7.467 4.980 1.00 96.31 102 ALA A N 1
ATOM 808 C CA . ALA A 1 102 ? 1.781 7.059 3.630 1.00 96.31 102 ALA A CA 1
ATOM 809 C C . ALA A 1 102 ? 3.298 6.863 3.467 1.00 96.31 102 ALA A C 1
ATOM 811 O O . ALA A 1 102 ? 3.744 5.854 2.919 1.00 96.31 102 ALA A O 1
ATOM 812 N N . VAL A 1 103 ? 4.107 7.802 3.970 1.00 95.06 103 VAL A N 1
ATOM 813 C CA . VAL A 1 103 ? 5.577 7.742 3.887 1.00 95.06 103 VAL A CA 1
ATOM 814 C C . VAL A 1 103 ? 6.129 6.526 4.635 1.00 95.06 103 VAL A C 1
ATOM 816 O O . VAL A 1 103 ? 6.953 5.784 4.089 1.00 95.06 103 VAL A O 1
ATOM 819 N N . SER A 1 104 ? 5.660 6.293 5.860 1.00 95.31 104 SER A N 1
ATOM 820 C CA . SER A 1 104 ? 6.073 5.161 6.694 1.00 95.31 104 SER A CA 1
ATOM 821 C C . SER A 1 104 ? 5.662 3.837 6.056 1.00 95.31 104 SER A C 1
ATOM 823 O O . SER A 1 104 ? 6.491 2.940 5.905 1.00 95.31 104 SER A O 1
ATOM 825 N N . ILE A 1 105 ? 4.414 3.740 5.588 1.00 96.94 105 ILE A N 1
ATOM 826 C CA . ILE A 1 105 ? 3.885 2.550 4.914 1.00 96.94 105 ILE A CA 1
ATOM 827 C C . ILE A 1 105 ? 4.693 2.228 3.651 1.00 96.94 105 ILE A C 1
ATOM 829 O O . ILE A 1 105 ? 5.128 1.089 3.477 1.00 96.94 105 ILE A O 1
ATOM 833 N N . VAL A 1 106 ? 4.957 3.220 2.794 1.00 94.69 106 VAL A N 1
ATOM 834 C CA . VAL A 1 106 ? 5.764 3.044 1.574 1.00 94.69 106 VAL A CA 1
ATOM 835 C C . VAL A 1 106 ? 7.192 2.619 1.902 1.00 94.69 106 VAL A C 1
ATOM 837 O O . VAL A 1 106 ? 7.753 1.766 1.212 1.00 94.69 106 VAL A O 1
ATOM 840 N N . THR A 1 107 ? 7.782 3.174 2.959 1.00 92.38 107 THR A N 1
ATOM 841 C CA . THR A 1 107 ? 9.144 2.831 3.385 1.00 92.38 107 THR A CA 1
ATOM 842 C C . THR A 1 107 ? 9.229 1.379 3.846 1.00 92.38 107 THR A C 1
ATOM 844 O O . THR A 1 107 ? 10.085 0.634 3.365 1.00 92.38 107 THR A O 1
ATOM 847 N N . ILE A 1 108 ? 8.304 0.944 4.704 1.00 93.69 108 ILE A N 1
ATOM 848 C CA . ILE A 1 108 ? 8.245 -0.443 5.181 1.00 93.69 108 ILE A CA 1
ATOM 849 C C . ILE A 1 108 ? 7.979 -1.389 4.004 1.00 93.69 108 ILE A C 1
ATOM 851 O O . ILE A 1 108 ? 8.710 -2.361 3.817 1.00 93.69 108 ILE A O 1
ATOM 855 N N . ALA A 1 109 ? 6.997 -1.079 3.155 1.00 93.19 109 ALA A N 1
ATOM 856 C CA . ALA A 1 109 ? 6.676 -1.874 1.972 1.00 93.19 109 ALA A CA 1
ATOM 857 C C . ALA A 1 109 ? 7.874 -2.025 1.023 1.00 93.19 109 ALA A C 1
ATOM 859 O O . ALA A 1 109 ? 8.130 -3.118 0.515 1.00 93.19 109 ALA A O 1
ATOM 860 N N . ARG A 1 110 ? 8.652 -0.953 0.819 1.00 89.88 110 ARG A N 1
ATOM 861 C CA . ARG A 1 110 ? 9.896 -0.994 0.042 1.00 89.88 110 ARG A CA 1
ATOM 862 C C . ARG A 1 110 ? 10.912 -1.940 0.671 1.00 89.88 110 ARG A C 1
ATOM 864 O O . ARG A 1 110 ? 11.502 -2.733 -0.056 1.00 89.88 110 ARG A O 1
ATOM 871 N N . MET A 1 111 ? 11.130 -1.865 1.984 1.00 89.00 111 MET A N 1
ATOM 872 C CA . MET A 1 111 ? 12.062 -2.761 2.677 1.00 89.00 111 MET A CA 1
ATOM 873 C C . MET A 1 111 ? 11.653 -4.227 2.496 1.00 89.00 111 MET A C 1
ATOM 875 O O . MET A 1 111 ? 12.496 -5.049 2.135 1.00 89.00 111 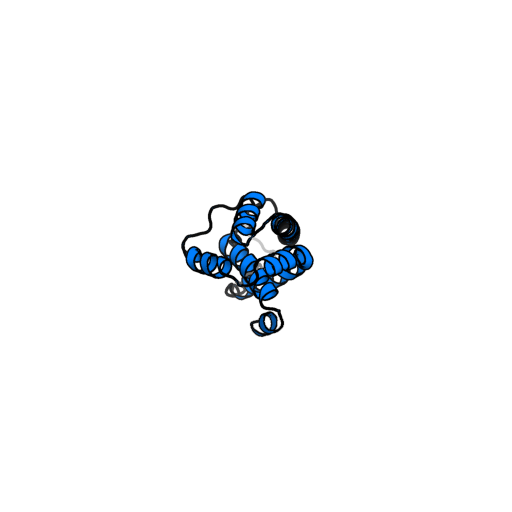MET A O 1
ATOM 879 N N . LEU A 1 112 ? 10.358 -4.529 2.656 1.00 89.31 112 LEU A N 1
ATOM 880 C CA . LEU A 1 112 ? 9.792 -5.864 2.436 1.00 89.31 112 LEU A CA 1
ATOM 881 C C . LEU A 1 112 ? 10.005 -6.363 1.005 1.00 89.31 112 LEU A C 1
ATOM 883 O O . LEU A 1 112 ? 10.540 -7.453 0.809 1.00 89.31 112 LEU A O 1
ATOM 887 N N . HIS A 1 113 ? 9.658 -5.541 0.016 1.00 86.25 113 HIS A N 1
ATOM 888 C CA . HIS A 1 113 ? 9.862 -5.839 -1.399 1.00 86.25 113 HIS A CA 1
ATOM 889 C C . HIS A 1 113 ? 11.346 -6.075 -1.734 1.00 86.25 113 HIS A C 1
ATOM 891 O O . HIS A 1 113 ? 11.696 -7.018 -2.442 1.00 86.25 113 HIS A O 1
ATOM 897 N N . SER A 1 114 ? 12.246 -5.239 -1.209 1.00 83.44 114 SER A N 1
ATOM 898 C CA . SER A 1 114 ? 13.685 -5.349 -1.461 1.00 83.44 114 SER A CA 1
ATOM 899 C C . SER A 1 114 ? 14.308 -6.613 -0.873 1.00 83.44 114 SER A C 1
ATOM 901 O O . SER A 1 114 ? 15.195 -7.173 -1.507 1.00 83.44 114 SER A O 1
ATOM 903 N N . ALA A 1 115 ? 13.862 -7.092 0.290 1.00 81.69 115 ALA A N 1
ATOM 904 C CA . ALA A 1 115 ? 14.420 -8.314 0.876 1.00 81.69 115 ALA A CA 1
ATOM 905 C C . ALA A 1 115 ? 13.955 -9.605 0.189 1.00 81.69 115 ALA A C 1
ATOM 907 O O . ALA A 1 115 ? 14.579 -10.645 0.377 1.00 81.69 115 ALA A O 1
ATOM 908 N N . GLN A 1 116 ? 12.862 -9.554 -0.577 1.00 71.56 116 GLN A N 1
ATOM 909 C CA . GLN A 1 116 ? 12.385 -10.689 -1.372 1.00 71.56 116 GLN A CA 1
ATOM 910 C C . GLN A 1 116 ? 13.148 -10.839 -2.693 1.00 71.56 116 GLN A C 1
ATOM 912 O O . GLN A 1 116 ? 13.104 -11.903 -3.309 1.00 71.56 116 GLN A O 1
ATOM 917 N N . LYS A 1 117 ? 13.877 -9.802 -3.127 1.00 63.59 117 LYS A N 1
ATOM 918 C CA . LYS A 1 117 ? 14.794 -9.919 -4.261 1.00 63.59 117 LYS A CA 1
ATOM 919 C C . LYS A 1 117 ? 16.025 -10.701 -3.790 1.00 63.59 117 LYS A C 1
ATOM 921 O O . LYS A 1 117 ? 16.619 -10.307 -2.783 1.00 63.59 117 LYS A O 1
ATOM 926 N N . PRO A 1 118 ? 16.431 -11.787 -4.477 1.00 53.62 118 PRO A N 1
ATOM 927 C CA . PRO A 1 118 ? 17.695 -12.439 -4.165 1.00 53.62 118 PRO A CA 1
ATOM 928 C C . PRO A 1 118 ? 18.784 -11.368 -4.206 1.00 53.62 118 PRO A C 1
ATOM 930 O O . PRO A 1 118 ? 18.817 -10.568 -5.148 1.00 53.62 118 PRO A O 1
ATOM 933 N N . LYS A 1 119 ? 19.632 -11.303 -3.167 1.00 51.41 119 LYS A N 1
ATOM 934 C CA . LYS A 1 119 ? 20.828 -10.457 -3.198 1.00 51.41 119 LYS A CA 1
ATOM 935 C C . LYS A 1 119 ? 21.536 -10.806 -4.499 1.00 51.41 119 LYS A C 1
ATOM 937 O O . LYS A 1 119 ? 21.993 -11.938 -4.647 1.00 51.41 119 LYS A O 1
ATOM 942 N N . ARG A 1 120 ? 21.557 -9.879 -5.462 1.00 47.16 120 ARG A N 1
ATOM 943 C CA . ARG A 1 120 ? 22.442 -9.996 -6.619 1.00 47.16 120 ARG A CA 1
ATOM 944 C C . ARG A 1 120 ? 23.810 -10.264 -6.008 1.00 47.16 120 ARG A C 1
ATOM 946 O O . ARG A 1 120 ? 24.277 -9.431 -5.234 1.00 47.16 120 ARG A O 1
ATOM 953 N N . ALA A 1 121 ? 24.368 -11.446 -6.266 1.00 44.06 121 ALA A N 1
ATOM 954 C CA . ALA A 1 121 ? 25.769 -11.690 -5.993 1.00 44.06 121 ALA A CA 1
ATOM 955 C C . ALA A 1 121 ? 26.512 -10.492 -6.580 1.00 44.06 121 ALA A C 1
ATOM 957 O O . ALA A 1 121 ? 26.266 -10.132 -7.736 1.00 44.06 121 ALA A O 1
ATOM 958 N N . GLU A 1 122 ? 27.293 -9.820 -5.742 1.00 47.84 122 GLU A N 1
ATOM 959 C CA . GLU A 1 122 ? 28.230 -8.780 -6.137 1.00 47.84 122 GLU A CA 1
ATOM 960 C C . GLU A 1 122 ? 29.059 -9.366 -7.277 1.00 47.84 122 GLU A C 1
ATOM 962 O O . GLU A 1 122 ? 29.963 -10.171 -7.072 1.00 47.84 122 GLU A O 1
ATOM 967 N N . THR A 1 123 ? 28.645 -9.089 -8.510 1.00 43.75 123 THR A N 1
ATOM 968 C CA . THR A 1 123 ? 29.343 -9.595 -9.679 1.00 43.75 123 THR A CA 1
ATOM 969 C C . THR A 1 123 ? 30.428 -8.576 -9.935 1.00 43.75 123 THR A C 1
ATOM 971 O O . THR A 1 123 ? 30.158 -7.497 -10.453 1.00 43.75 123 THR A O 1
ATOM 974 N N . ALA A 1 124 ? 31.602 -8.904 -9.403 1.00 50.56 124 ALA A N 1
ATOM 975 C CA . ALA A 1 124 ? 32.915 -8.654 -9.969 1.00 50.56 124 ALA A CA 1
ATOM 976 C C . ALA A 1 124 ? 32.957 -7.653 -11.135 1.00 50.56 124 ALA A C 1
ATOM 978 O O . ALA A 1 124 ? 32.642 -7.997 -12.270 1.00 50.56 124 ALA A O 1
ATOM 979 N N . THR A 1 125 ? 33.466 -6.463 -10.839 1.00 41.81 125 THR A N 1
ATOM 980 C CA . THR A 1 125 ? 34.475 -5.791 -11.667 1.00 41.81 125 THR A CA 1
ATOM 981 C C . THR A 1 125 ? 35.414 -5.078 -10.705 1.00 41.81 125 THR A C 1
ATOM 983 O O . THR A 1 125 ? 35.340 -3.868 -10.510 1.00 41.81 125 THR A O 1
ATOM 986 N N . ASP A 1 126 ? 36.217 -5.888 -10.021 1.00 46.19 126 ASP A N 1
ATOM 987 C CA . ASP A 1 126 ? 37.579 -5.507 -9.667 1.00 46.19 126 ASP A CA 1
ATOM 988 C C . ASP A 1 126 ? 38.468 -5.849 -10.879 1.00 46.19 126 ASP A C 1
ATOM 990 O O . ASP A 1 126 ? 38.106 -6.722 -11.673 1.00 46.19 126 ASP A O 1
ATOM 994 N N . THR A 1 127 ? 39.598 -5.163 -11.025 1.00 45.56 127 THR A N 1
ATOM 995 C CA . THR A 1 127 ? 40.570 -5.205 -12.141 1.00 45.56 127 THR A CA 1
ATOM 996 C C . THR A 1 127 ? 40.114 -4.675 -13.512 1.00 45.56 127 THR A C 1
ATOM 998 O O . THR A 1 127 ? 39.855 -5.414 -14.458 1.00 45.56 127 THR A O 1
ATOM 1001 N N . THR A 1 128 ? 40.174 -3.352 -13.677 1.00 41.38 128 THR A N 1
ATOM 1002 C CA . THR A 1 128 ? 40.981 -2.814 -14.787 1.00 41.38 128 THR A CA 1
ATOM 1003 C C . THR A 1 128 ? 42.247 -2.245 -14.171 1.00 41.38 128 THR A C 1
ATOM 1005 O O . THR A 1 128 ? 42.226 -1.140 -13.627 1.00 41.38 128 THR A O 1
ATOM 1008 N N . ASP A 1 129 ? 43.307 -3.051 -14.214 1.00 44.12 129 ASP A N 1
ATOM 1009 C CA . ASP A 1 129 ? 44.683 -2.611 -14.031 1.00 44.12 129 ASP A CA 1
ATOM 1010 C C . ASP A 1 129 ? 44.949 -1.447 -14.992 1.00 44.12 129 ASP A C 1
ATOM 1012 O O . ASP A 1 129 ? 44.949 -1.609 -16.212 1.00 44.12 129 ASP A O 1
ATOM 1016 N N . PHE A 1 130 ? 45.147 -0.255 -14.437 1.00 48.56 130 PHE A N 1
ATOM 1017 C CA . PHE A 1 130 ? 45.894 0.797 -15.112 1.00 48.56 130 PHE A CA 1
ATOM 1018 C C . PHE A 1 130 ? 47.376 0.511 -14.861 1.00 48.56 130 PHE A C 1
ATOM 1020 O O . PHE A 1 130 ? 47.981 1.091 -13.963 1.00 48.56 130 PHE A O 1
ATOM 1027 N N . ASP A 1 131 ? 47.936 -0.410 -15.638 1.00 43.22 131 ASP A N 1
ATOM 1028 C CA . ASP A 1 131 ? 49.381 -0.530 -15.827 1.00 43.22 131 ASP A CA 1
ATOM 1029 C C . ASP A 1 131 ? 49.664 -0.370 -17.321 1.00 43.22 131 ASP A C 1
ATOM 1031 O O . ASP A 1 131 ? 49.791 -1.333 -18.072 1.00 43.22 131 ASP A O 1
ATOM 1035 N N . ASP A 1 132 ? 49.660 0.887 -17.769 1.00 45.94 132 ASP A N 1
ATOM 1036 C CA . ASP A 1 132 ? 50.198 1.261 -19.075 1.00 45.94 132 ASP A CA 1
ATOM 1037 C C . ASP A 1 132 ? 51.699 1.497 -18.866 1.00 45.94 132 ASP A C 1
ATOM 1039 O O . ASP A 1 132 ? 52.195 2.624 -18.744 1.00 45.94 132 ASP A O 1
ATOM 1043 N N . THR A 1 133 ? 52.416 0.389 -18.681 1.00 45.84 133 THR A N 1
ATOM 1044 C CA . THR A 1 133 ? 53.868 0.375 -18.616 1.00 45.84 133 THR A CA 1
ATOM 1045 C C . THR A 1 133 ? 54.407 0.687 -20.007 1.00 45.84 133 THR A C 1
ATOM 1047 O O . THR A 1 133 ? 54.162 -0.014 -20.987 1.00 45.84 133 THR A O 1
ATOM 1050 N N . LEU A 1 134 ? 55.171 1.772 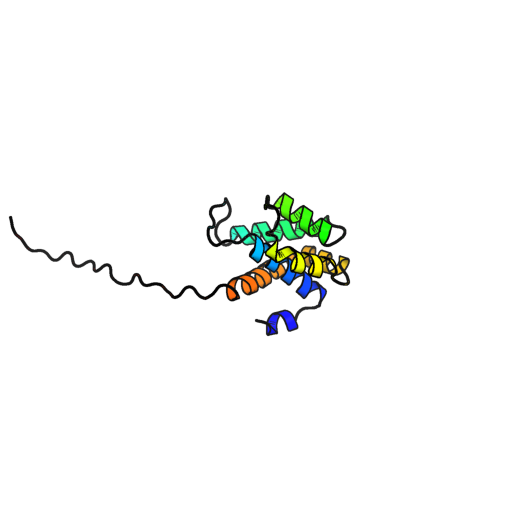-20.070 1.00 52.47 134 LEU A N 1
ATOM 1051 C CA . LEU A 1 134 ? 56.151 2.058 -21.108 1.00 52.47 134 LEU A CA 1
ATOM 1052 C C . LEU A 1 134 ? 56.940 0.786 -21.473 1.00 52.47 134 LEU A C 1
ATOM 1054 O O . LEU A 1 134 ? 57.631 0.264 -20.606 1.00 52.47 134 LEU A O 1
ATOM 1058 N N . GLU A 1 135 ? 56.887 0.343 -22.736 1.00 44.50 135 GLU A N 1
ATOM 1059 C CA . GLU A 1 135 ? 58.068 0.057 -23.577 1.00 44.50 135 GLU A CA 1
ATOM 1060 C C . GLU A 1 135 ? 57.705 -0.456 -24.994 1.00 44.50 135 GLU A C 1
ATOM 1062 O O . GLU A 1 135 ? 57.130 -1.522 -25.169 1.00 44.50 135 GLU A O 1
ATOM 1067 N N . GLY A 1 136 ? 58.078 0.348 -26.001 1.00 43.22 136 GLY A N 1
ATOM 1068 C CA . GLY A 1 136 ? 58.735 -0.015 -27.271 1.00 43.22 136 GLY A CA 1
ATOM 1069 C C . GLY A 1 136 ? 58.263 -1.193 -28.146 1.00 43.22 136 GLY A C 1
ATOM 1070 O O . GLY A 1 136 ? 58.315 -2.342 -27.732 1.00 43.22 136 GLY A O 1
ATOM 1071 N N . ILE A 1 137 ? 58.035 -0.896 -29.440 1.00 45.31 137 ILE A N 1
ATOM 1072 C CA . ILE A 1 137 ? 58.655 -1.511 -30.651 1.00 45.31 137 ILE A CA 1
ATOM 1073 C C . ILE A 1 137 ? 57.676 -1.462 -31.849 1.00 45.31 137 ILE A C 1
ATOM 1075 O O . ILE A 1 137 ? 56.832 -2.342 -32.010 1.00 45.31 137 ILE A O 1
ATOM 1079 N N . LEU A 1 138 ? 57.799 -0.420 -32.687 1.00 38.00 138 LEU A N 1
ATOM 1080 C CA . LEU A 1 138 ? 58.116 -0.457 -34.135 1.00 38.00 138 LEU A CA 1
ATOM 1081 C C . LEU A 1 138 ? 58.044 0.952 -34.741 1.00 38.00 138 LEU A C 1
ATOM 1083 O O . LEU A 1 138 ? 56.975 1.592 -34.643 1.00 38.00 138 LEU A O 1
#

Nearest PDB structures (foldseek):
  7jhy-assembly1_h  TM=6.889E-01  e=6.540E-02  Mycobacterium sp. JS623
  5i20-assembly3_C  TM=2.126E-01  e=8.111E+00  Ancylobacter novellus DSM 506
  9b1o-assembly1_A  TM=2.403E-01  e=8.111E+00  Homo sapiens

Mean predicted aligned error: 9.97 Å

Foldseek 3Di:
DVVVLVPDDLLLNLLLLLLLLVCVQAVDPPPPDPDDDPRVLVLLLVQLLVLLVVDPFPVSSVVSSCVSVVPDDGDPVCVVVSVVSRPRPPRNVSSVCSNPVSSVSSVSSVVVNVVVPPPPPPDDDDDPDPPPDDDDDD

Sequence (138 aa):
MQNLLDTLTPPQQTAVRLIQLSLDCFNSVDGTGLFTGMTRYQVLAGRVELCAVQARNIPEFWAALLRKMRWPVPPRQYDSRIAELFQADDQPQVLRTLATDAVSIVTIARMLHSAQKPKRAETATDTTDFDDTLEGIL

Secondary structure (DSSP, 8-state):
-HHHHTTS-HHHHHHHHHHHHHHHHH--S---SS--TTHHHHHHHHHHHHHHHH-SSHHHHHHHHHHHHT--PPPGGGHHHHHHHHT-TTHHHHHHHHHHSHHHHHHHHHHHHHHHS---------------------